Protein AF-G2QC97-F1 (afdb_monomer)

Secondary structure (DSSP, 8-state):
-----SEEEEEEEPPTTSPPP-TTS-EEEEEEEEEEEE-TTS-EEEEEEEEEEEE-BTTTEEEEE-TTS-EEEEE-GGGPSP----EEEEEEEEES-----

Foldseek 3Di:
DDDDDADKDKDKAAAPVPDGDDPQFKIKIKIKGWDWDQDPQRWIKIWIKIWMDIDGDPPQWDWDADPVRDTDIDGDPVCPPPDTDIDTPDIGTDDGDPPDD

Sequence (101 aa):
MDTRQGNWTSVVLDGIDGDQSGITTDFGLRVTLEEAVVLQTGGVVNVKFESEAAFKVGDNMAGACGASGVCNWVLKSENAPVFVKQKLVELECVAGTCELV

Structure (mmCIF, N/CA/C/O backbone):
data_AF-G2QC97-F1
#
_entry.id   AF-G2QC97-F1
#
loop_
_atom_site.group_PDB
_atom_site.id
_atom_site.type_symbol
_atom_site.label_atom_id
_atom_site.label_alt_id
_atom_site.label_comp_id
_atom_site.label_asym_id
_atom_site.label_entity_id
_atom_site.label_seq_id
_atom_site.pdbx_PDB_ins_code
_atom_site.Cartn_x
_atom_site.Cartn_y
_atom_site.Cartn_z
_atom_site.occupancy
_atom_site.B_iso_or_equiv
_atom_site.auth_seq_id
_atom_site.auth_comp_id
_atom_site.auth_asym_id
_atom_site.auth_atom_id
_atom_site.pdbx_PDB_model_num
ATOM 1 N N . MET A 1 1 ? -4.421 -18.276 2.133 1.00 46.06 1 MET A N 1
ATOM 2 C CA . MET A 1 1 ? -4.364 -16.857 1.733 1.00 46.06 1 MET A CA 1
ATOM 3 C C . MET A 1 1 ? -5.623 -16.250 2.317 1.00 46.06 1 MET A C 1
ATOM 5 O O . MET A 1 1 ? -6.696 -16.576 1.830 1.00 46.06 1 MET A O 1
ATOM 9 N N . ASP A 1 2 ? -5.511 -15.546 3.442 1.00 58.94 2 ASP A N 1
ATOM 10 C CA . ASP A 1 2 ? -6.685 -15.010 4.139 1.00 58.94 2 ASP A CA 1
ATOM 11 C C . ASP A 1 2 ? -7.178 -13.759 3.415 1.00 58.94 2 ASP A C 1
ATOM 13 O O . ASP A 1 2 ? -6.454 -12.774 3.276 1.00 58.94 2 ASP A O 1
ATOM 17 N N . THR A 1 3 ? -8.407 -13.812 2.910 1.00 68.06 3 THR A N 1
ATOM 18 C CA . THR A 1 3 ? -9.084 -12.657 2.319 1.00 68.06 3 THR A CA 1
ATOM 19 C C . THR A 1 3 ? -9.709 -11.827 3.435 1.00 68.06 3 THR A C 1
ATOM 21 O O . THR A 1 3 ? -10.668 -12.277 4.063 1.00 68.06 3 THR A O 1
ATOM 24 N N . ARG A 1 4 ? -9.180 -10.622 3.681 1.00 76.31 4 ARG A N 1
ATOM 25 C CA . ARG A 1 4 ? -9.780 -9.658 4.618 1.00 76.31 4 ARG A CA 1
ATOM 26 C C . ARG A 1 4 ? -10.852 -8.836 3.908 1.00 76.31 4 ARG A C 1
ATOM 28 O O . ARG A 1 4 ? -10.634 -8.355 2.793 1.00 76.31 4 ARG A O 1
ATOM 35 N N . GLN A 1 5 ? -12.009 -8.708 4.546 1.00 84.00 5 GLN A N 1
ATOM 36 C CA . GLN A 1 5 ? -13.121 -7.902 4.049 1.00 84.00 5 GLN A CA 1
ATOM 37 C C . GLN A 1 5 ? -13.005 -6.486 4.609 1.00 84.00 5 GLN A C 1
ATOM 39 O O . GLN A 1 5 ? -12.619 -6.310 5.754 1.00 84.00 5 GLN A O 1
ATOM 44 N N . GLY A 1 6 ? -13.347 -5.479 3.813 1.00 91.56 6 GLY A N 1
ATOM 45 C CA . GLY A 1 6 ? -13.273 -4.085 4.236 1.00 91.56 6 GLY A CA 1
ATOM 46 C C . GLY A 1 6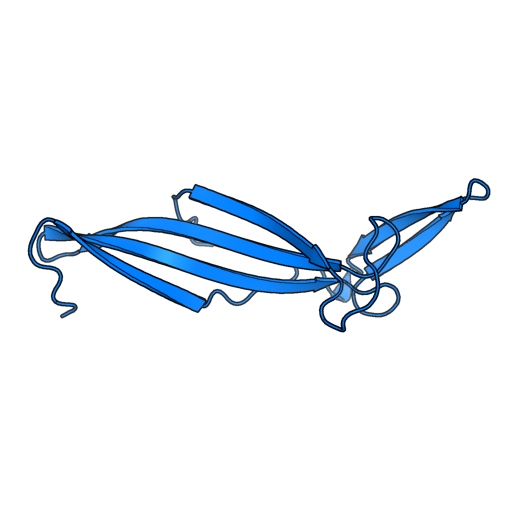 ? -13.225 -3.137 3.050 1.00 91.56 6 GLY A C 1
ATOM 47 O O . GLY A 1 6 ? -13.320 -3.556 1.893 1.00 91.56 6 GLY A O 1
ATOM 48 N N . ASN A 1 7 ? -13.063 -1.855 3.350 1.00 95.56 7 ASN A N 1
ATOM 49 C CA . ASN A 1 7 ? -12.878 -0.821 2.348 1.00 95.56 7 ASN A CA 1
ATOM 50 C C . ASN A 1 7 ? -11.398 -0.753 1.977 1.00 95.56 7 ASN A C 1
ATOM 52 O O . ASN A 1 7 ? -10.550 -0.397 2.796 1.00 95.56 7 ASN A O 1
ATOM 56 N N . TRP A 1 8 ? -11.101 -1.103 0.728 1.00 94.81 8 TRP A N 1
ATOM 57 C CA . TRP A 1 8 ? -9.758 -1.039 0.170 1.00 94.81 8 TRP A CA 1
ATOM 58 C C . TRP A 1 8 ? -9.611 0.210 -0.689 1.00 94.81 8 TRP A C 1
ATOM 60 O O . TRP A 1 8 ? -10.382 0.418 -1.625 1.00 94.81 8 TRP A O 1
ATOM 70 N N . THR A 1 9 ? -8.592 1.013 -0.397 1.00 95.69 9 THR A N 1
ATOM 71 C CA . THR A 1 9 ? -8.225 2.180 -1.205 1.00 95.69 9 THR A CA 1
ATOM 72 C C . THR A 1 9 ? -6.790 2.038 -1.690 1.00 95.69 9 THR A C 1
ATOM 74 O O . THR A 1 9 ? -5.906 1.654 -0.925 1.00 95.69 9 THR A O 1
ATOM 77 N N . SER A 1 10 ? -6.550 2.373 -2.956 1.00 93.06 10 SER A N 1
ATOM 78 C CA . SER A 1 10 ? -5.215 2.459 -3.548 1.00 93.06 10 SER A CA 1
ATOM 79 C C . SER A 1 10 ? -4.962 3.869 -4.063 1.00 93.06 10 SER A C 1
ATOM 81 O O . SER A 1 10 ? -5.751 4.381 -4.858 1.00 93.06 10 SER A O 1
ATOM 83 N N . VAL A 1 11 ? -3.854 4.472 -3.648 1.00 92.38 11 VAL A N 1
ATOM 84 C CA . VAL A 1 11 ? -3.437 5.808 -4.080 1.00 92.38 11 VAL A CA 1
ATOM 85 C C . VAL A 1 11 ? -2.051 5.712 -4.699 1.00 92.38 11 VAL A C 1
ATOM 87 O O . VAL A 1 11 ? -1.123 5.201 -4.072 1.00 92.38 11 VAL A O 1
ATOM 90 N N . VAL A 1 12 ? -1.915 6.209 -5.928 1.00 88.75 12 VAL A N 1
ATOM 91 C CA . VAL A 1 12 ? -0.604 6.417 -6.548 1.00 88.75 12 VAL A CA 1
ATOM 92 C C . VAL A 1 12 ? -0.002 7.671 -5.926 1.00 88.75 12 VAL A C 1
ATOM 94 O O . VAL A 1 12 ? -0.606 8.741 -5.970 1.00 88.75 12 VAL A O 1
ATOM 97 N N . LEU A 1 13 ? 1.148 7.499 -5.292 1.00 86.88 13 LEU A N 1
ATOM 98 C CA . LEU A 1 13 ? 1.952 8.559 -4.711 1.00 86.88 13 LEU A CA 1
ATOM 99 C C . LEU A 1 13 ? 3.018 8.995 -5.709 1.00 86.88 13 LEU A C 1
ATOM 101 O O . LEU A 1 13 ? 3.394 8.231 -6.607 1.00 86.88 13 LEU A O 1
ATOM 105 N N . ASP A 1 14 ? 3.570 10.181 -5.471 1.00 81.69 14 ASP A N 1
ATOM 106 C CA . ASP A 1 14 ? 4.816 10.547 -6.117 1.00 81.69 14 ASP A CA 1
ATOM 107 C C . ASP A 1 14 ? 5.938 9.545 -5.753 1.00 81.69 14 ASP A C 1
ATOM 109 O O . ASP A 1 14 ? 5.848 8.793 -4.774 1.00 81.69 14 ASP A O 1
ATOM 113 N N . GLY A 1 15 ? 6.995 9.503 -6.560 1.00 66.94 15 GLY A N 1
ATOM 114 C CA . GLY A 1 15 ? 8.184 8.704 -6.374 1.00 66.94 15 GLY A CA 1
ATOM 115 C C . GLY A 1 15 ? 8.706 8.964 -4.975 1.00 66.94 15 GLY A C 1
ATOM 116 O O . GLY A 1 15 ? 8.873 10.111 -4.560 1.00 66.94 15 GLY A O 1
ATOM 117 N N . ILE A 1 16 ? 8.933 7.881 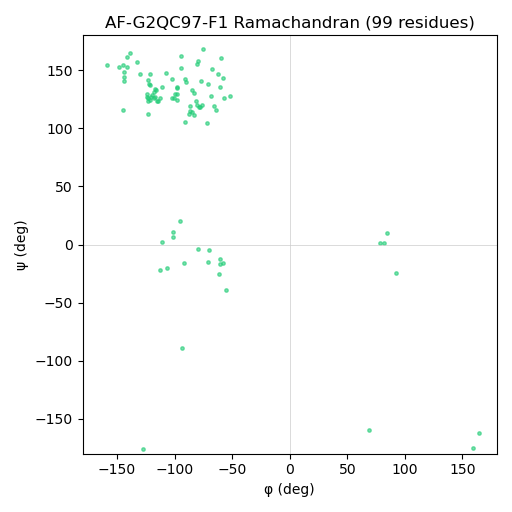-4.235 1.00 61.12 16 ILE A N 1
ATOM 118 C CA . ILE A 1 16 ? 9.195 7.921 -2.789 1.00 61.12 16 ILE A CA 1
ATOM 119 C C . ILE A 1 16 ? 10.472 8.735 -2.449 1.00 61.12 16 ILE A C 1
ATOM 121 O O . ILE A 1 16 ? 10.650 9.142 -1.305 1.00 61.12 16 ILE A O 1
ATOM 125 N N . ASP A 1 17 ? 11.294 9.074 -3.451 1.00 59.09 17 ASP A N 1
ATOM 126 C CA . ASP A 1 17 ? 12.515 9.884 -3.330 1.00 59.09 17 ASP A CA 1
ATOM 127 C C . ASP A 1 17 ? 12.371 11.362 -3.766 1.00 59.09 17 ASP A C 1
ATOM 129 O O . ASP A 1 17 ? 13.367 12.077 -3.858 1.00 59.09 17 ASP A O 1
ATOM 133 N N . GLY A 1 18 ? 11.153 11.858 -4.011 1.00 55.59 18 GLY A N 1
ATOM 134 C CA . GLY A 1 18 ? 10.909 13.272 -4.342 1.00 55.59 18 GLY A CA 1
ATOM 135 C C . GLY A 1 18 ? 11.089 13.643 -5.819 1.00 55.59 18 GLY A C 1
ATOM 136 O O . GLY A 1 18 ? 11.057 14.829 -6.154 1.00 55.59 18 GLY A O 1
ATOM 137 N N . ASP A 1 19 ? 11.239 12.654 -6.701 1.00 54.97 19 ASP A N 1
ATOM 138 C CA . ASP A 1 19 ? 11.219 12.856 -8.150 1.00 54.97 19 ASP A CA 1
ATOM 139 C C . ASP A 1 19 ? 9.782 13.047 -8.668 1.00 54.97 19 ASP A C 1
ATOM 141 O O . ASP A 1 19 ? 8.829 12.402 -8.216 1.00 54.97 19 ASP A O 1
ATOM 145 N N . GLN A 1 20 ? 9.619 13.960 -9.635 1.00 53.78 20 GLN A N 1
ATOM 146 C CA . GLN A 1 20 ? 8.325 14.243 -10.262 1.00 53.78 20 GLN A CA 1
ATOM 147 C C . GLN A 1 20 ? 7.735 12.972 -10.864 1.00 53.78 20 GLN A C 1
ATOM 149 O O . GLN A 1 20 ? 8.372 12.305 -11.679 1.00 53.78 20 GLN A O 1
ATOM 154 N N . SER A 1 21 ? 6.499 12.664 -10.484 1.00 54.72 21 SER A N 1
ATOM 155 C CA . SER A 1 21 ? 5.853 11.422 -10.895 1.00 54.72 21 SER A CA 1
ATOM 156 C C . SER A 1 21 ? 4.930 11.604 -12.076 1.00 54.72 21 SER A C 1
ATOM 158 O O . SER A 1 21 ? 4.114 12.521 -12.143 1.00 54.72 21 SER A O 1
ATOM 160 N N . GLY A 1 22 ? 5.051 10.673 -13.008 1.00 57.69 22 GLY A N 1
ATOM 161 C CA . GLY A 1 22 ? 4.126 10.430 -14.092 1.00 57.69 22 GLY A CA 1
ATOM 162 C C . GLY A 1 22 ? 3.942 8.929 -14.288 1.00 57.69 22 GLY A C 1
ATOM 163 O O . GLY A 1 22 ? 4.739 8.114 -13.841 1.00 57.69 22 GLY A O 1
ATOM 164 N N . ILE A 1 23 ? 2.900 8.545 -15.025 1.00 56.66 23 ILE A N 1
ATOM 165 C CA . ILE A 1 23 ? 2.586 7.139 -15.365 1.00 56.66 23 ILE A CA 1
ATOM 166 C C . ILE A 1 23 ? 3.746 6.448 -16.122 1.00 56.66 23 ILE A C 1
ATOM 168 O O . ILE A 1 23 ? 3.807 5.225 -16.222 1.00 56.66 23 ILE A O 1
ATOM 172 N N . THR A 1 24 ? 4.687 7.234 -16.649 1.00 67.88 24 THR A N 1
ATOM 173 C CA . THR A 1 24 ? 5.885 6.773 -17.353 1.00 67.88 24 THR A CA 1
ATOM 174 C C . THR A 1 24 ? 7.159 6.810 -16.504 1.00 67.88 24 THR A C 1
ATOM 176 O O . THR A 1 24 ? 8.226 6.559 -17.059 1.00 67.88 24 THR A O 1
ATOM 179 N N . THR A 1 25 ? 7.088 7.118 -15.209 1.00 76.69 25 THR A N 1
ATOM 180 C CA . THR A 1 25 ? 8.248 7.232 -14.309 1.00 76.69 25 THR A CA 1
ATOM 181 C C . THR A 1 25 ? 8.062 6.371 -13.062 1.00 76.69 25 THR A C 1
ATOM 183 O O . THR A 1 25 ? 7.076 5.644 -12.928 1.00 76.69 25 THR A O 1
ATOM 186 N N . ASP A 1 26 ? 9.023 6.463 -12.148 1.00 86.25 26 ASP A N 1
ATOM 187 C CA . ASP A 1 26 ? 8.928 5.884 -10.816 1.00 86.25 26 ASP A CA 1
ATOM 188 C C . ASP A 1 26 ? 7.704 6.440 -10.075 1.00 86.25 26 ASP A C 1
ATOM 190 O O . ASP A 1 26 ? 7.361 7.616 -10.221 1.00 86.25 26 ASP A O 1
ATOM 194 N N . PHE A 1 27 ? 7.045 5.590 -9.290 1.00 86.25 27 PHE A N 1
ATOM 195 C CA . PHE A 1 27 ? 5.883 5.965 -8.486 1.00 86.25 27 PHE A CA 1
ATOM 196 C C . PHE A 1 27 ? 5.852 5.204 -7.161 1.00 86.25 27 PHE A C 1
ATOM 198 O O . PHE A 1 27 ? 6.386 4.098 -7.031 1.00 86.25 27 PHE A O 1
ATOM 205 N N . GLY A 1 28 ? 5.203 5.793 -6.161 1.00 88.88 28 GLY A N 1
ATOM 206 C CA . GLY A 1 28 ? 4.816 5.089 -4.944 1.00 88.88 28 GLY A CA 1
ATOM 207 C C . GLY A 1 28 ? 3.386 4.563 -5.049 1.00 88.88 28 GLY A C 1
ATOM 208 O O . GLY A 1 28 ? 2.541 5.138 -5.729 1.00 88.88 28 GLY A O 1
ATOM 209 N N . LEU A 1 29 ? 3.074 3.479 -4.351 1.00 90.44 29 LEU A N 1
ATOM 210 C CA . LEU A 1 29 ? 1.701 3.016 -4.164 1.00 90.44 29 LEU A CA 1
ATOM 211 C C . LEU A 1 29 ? 1.415 2.932 -2.673 1.00 90.44 29 LEU A C 1
ATOM 213 O O . LEU A 1 29 ? 2.102 2.193 -1.970 1.00 90.44 29 LEU A O 1
ATOM 217 N N . ARG A 1 30 ? 0.373 3.626 -2.212 1.00 93.06 30 ARG A N 1
ATOM 218 C CA . ARG A 1 30 ? -0.213 3.414 -0.888 1.00 93.06 30 ARG A CA 1
ATOM 219 C C . ARG A 1 30 ? -1.462 2.561 -1.014 1.00 93.06 30 ARG A C 1
ATOM 221 O O . ARG A 1 30 ? -2.350 2.875 -1.805 1.00 93.06 30 ARG A O 1
ATOM 228 N N . VAL A 1 31 ? -1.545 1.511 -0.207 1.00 94.75 31 VAL A N 1
ATOM 229 C CA . VAL A 1 31 ? -2.754 0.697 -0.055 1.00 94.75 31 VAL A CA 1
ATOM 230 C C . VAL A 1 31 ? -3.242 0.807 1.380 1.00 94.75 31 VAL A C 1
ATOM 232 O O . VAL A 1 31 ? -2.484 0.546 2.319 1.00 94.75 31 VAL A O 1
ATOM 235 N N . THR A 1 32 ? -4.515 1.158 1.524 1.00 96.44 32 THR A N 1
ATOM 236 C CA . THR A 1 32 ? -5.210 1.311 2.800 1.00 96.44 32 THR A CA 1
ATOM 237 C C . THR A 1 32 ? -6.336 0.286 2.893 1.00 96.44 32 THR A C 1
ATOM 239 O O . THR A 1 32 ? -7.113 0.138 1.949 1.00 96.44 32 THR A O 1
ATOM 242 N N . LEU A 1 33 ? -6.425 -0.401 4.032 1.00 95.56 33 LEU A N 1
ATOM 243 C CA . LEU A 1 33 ? -7.562 -1.234 4.424 1.00 95.56 33 LEU A CA 1
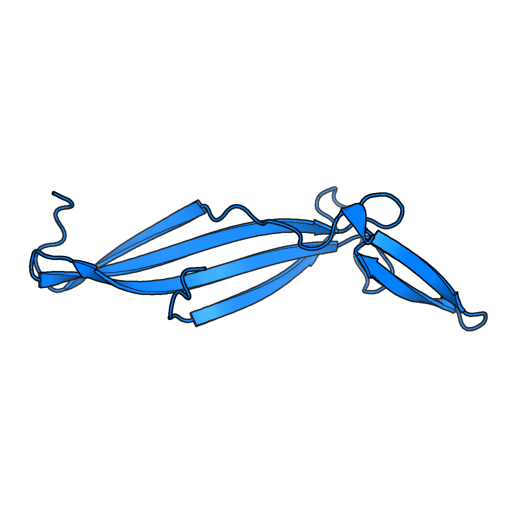ATOM 244 C C . LEU A 1 33 ? -8.209 -0.618 5.660 1.00 95.56 33 LEU A C 1
ATOM 246 O O . LEU A 1 33 ? -7.543 -0.476 6.683 1.00 95.56 33 LEU A O 1
ATOM 250 N N . GLU A 1 34 ? -9.498 -0.320 5.570 1.00 96.56 34 GLU A N 1
ATOM 251 C CA . GLU A 1 34 ? -10.343 0.040 6.707 1.00 96.56 34 GLU A CA 1
ATOM 252 C C . GLU A 1 34 ? -11.404 -1.048 6.907 1.00 96.56 34 GLU A C 1
ATOM 254 O O . GLU A 1 34 ? -12.157 -1.371 5.983 1.00 96.56 34 GLU A O 1
ATOM 259 N N . GLU A 1 35 ? -11.464 -1.642 8.097 1.00 95.25 35 GLU A N 1
ATOM 260 C CA . GLU A 1 35 ? -12.433 -2.695 8.422 1.00 95.25 35 GLU A CA 1
ATOM 261 C C . GLU A 1 35 ? -12.962 -2.562 9.855 1.00 95.25 35 GLU A C 1
ATOM 263 O O . GLU A 1 35 ? -12.283 -2.044 10.741 1.00 95.25 35 GLU A O 1
ATOM 268 N N . ALA A 1 36 ? -14.180 -3.057 10.075 1.00 93.88 36 ALA A N 1
ATOM 269 C CA . ALA A 1 36 ? -14.769 -3.195 11.401 1.00 93.88 36 ALA A CA 1
ATOM 270 C C . ALA A 1 36 ? -14.584 -4.637 11.890 1.00 93.88 36 ALA A C 1
ATOM 272 O O . ALA A 1 36 ? -15.014 -5.586 11.232 1.00 93.88 36 ALA A O 1
ATOM 273 N N . VAL A 1 37 ? -13.965 -4.804 13.055 1.00 91.94 37 VAL A N 1
ATOM 274 C CA . VAL A 1 37 ? -13.674 -6.101 13.668 1.00 91.94 37 VAL A CA 1
ATOM 275 C C . VAL A 1 37 ? -14.508 -6.256 14.931 1.00 91.94 37 VAL A C 1
ATOM 277 O O . VAL A 1 37 ? -14.455 -5.422 15.834 1.00 91.94 37 VAL A O 1
ATOM 280 N N . VAL A 1 38 ? -15.260 -7.353 15.008 1.00 91.00 38 VAL A N 1
ATOM 281 C CA . VAL A 1 38 ? -15.972 -7.749 16.227 1.00 91.00 38 VAL A CA 1
ATOM 282 C C . VAL A 1 38 ? -15.028 -8.579 17.091 1.00 91.00 38 VAL A C 1
ATOM 284 O O . VAL A 1 38 ? -14.548 -9.634 16.676 1.00 91.00 38 VAL A O 1
ATOM 287 N N . LEU A 1 39 ? -14.755 -8.094 18.295 1.00 90.00 39 LEU A N 1
ATOM 288 C CA . LEU A 1 39 ? -13.934 -8.762 19.293 1.00 90.00 39 LEU A CA 1
ATOM 289 C C . LEU A 1 39 ? -14.741 -9.844 20.017 1.00 90.00 39 LEU A C 1
ATOM 291 O O . LEU A 1 39 ? -15.968 -9.789 20.104 1.00 90.00 39 LEU A O 1
ATOM 295 N N . GLN A 1 40 ? -14.045 -10.812 20.614 1.00 88.31 40 GLN A N 1
ATOM 296 C CA . GLN A 1 40 ? -14.683 -11.869 21.414 1.00 88.31 40 GLN A CA 1
ATOM 297 C C . GLN A 1 40 ? -15.444 -11.322 22.631 1.00 88.31 40 GLN A C 1
ATOM 299 O O . GLN A 1 40 ? -16.404 -11.932 23.091 1.00 88.31 40 GLN A O 1
ATOM 304 N N . THR A 1 41 ? -15.044 -10.150 23.120 1.00 89.81 41 THR A N 1
ATOM 305 C CA . THR A 1 41 ? -15.711 -9.384 24.181 1.00 89.81 41 THR A CA 1
ATOM 306 C C . THR A 1 41 ? -17.051 -8.775 23.744 1.00 89.81 41 THR A C 1
ATOM 308 O O . THR A 1 41 ? -17.733 -8.155 24.556 1.00 89.81 41 THR A O 1
ATOM 311 N N . GLY A 1 42 ? -17.425 -8.897 22.465 1.00 89.00 42 GLY A N 1
ATOM 312 C CA . GLY A 1 42 ? -18.577 -8.219 21.868 1.00 89.00 42 GLY A CA 1
ATOM 313 C C . GLY A 1 42 ? -18.320 -6.747 21.534 1.00 89.00 42 GLY A C 1
ATOM 314 O O . GLY A 1 42 ? -19.225 -6.070 21.048 1.00 89.00 42 GLY A O 1
ATOM 315 N N . GLY A 1 43 ? -17.106 -6.244 21.786 1.00 92.62 43 GLY A N 1
ATOM 316 C CA . GLY A 1 43 ? -16.675 -4.932 21.316 1.00 92.62 43 GLY A CA 1
ATOM 317 C C . GLY A 1 43 ? -16.533 -4.896 19.795 1.00 92.62 43 GLY A C 1
ATOM 318 O O . GLY A 1 43 ? -16.227 -5.908 19.171 1.00 92.62 43 GLY A O 1
ATOM 319 N N . VAL A 1 44 ? -16.731 -3.729 19.196 1.00 93.25 44 VAL A N 1
ATOM 320 C CA . VAL A 1 44 ? -16.485 -3.477 17.776 1.00 93.25 44 VAL A CA 1
ATOM 321 C C . VAL A 1 44 ? -15.406 -2.416 17.673 1.00 93.25 44 VAL A C 1
ATOM 323 O O . VAL A 1 44 ? -15.541 -1.334 18.251 1.00 93.25 44 VAL A O 1
ATOM 326 N N . VAL A 1 45 ? -14.348 -2.728 16.931 1.00 94.75 45 VAL A N 1
ATOM 327 C CA . VAL A 1 45 ? -13.262 -1.793 16.639 1.00 94.75 45 VAL A CA 1
ATOM 328 C C . VAL A 1 45 ? -13.186 -1.524 15.145 1.00 94.75 45 VAL A C 1
ATOM 330 O O . VAL A 1 45 ? -13.212 -2.456 14.346 1.00 94.75 45 VAL A O 1
ATOM 333 N N . ASN A 1 46 ? -13.063 -0.259 14.766 1.00 95.38 46 ASN A N 1
ATOM 334 C CA . ASN A 1 46 ? -12.603 0.109 13.436 1.00 95.38 46 ASN A CA 1
ATOM 335 C C . ASN A 1 46 ? -11.077 0.071 13.439 1.00 95.38 46 ASN A C 1
ATOM 337 O O . ASN A 1 46 ? -10.437 0.628 14.331 1.00 95.38 46 ASN A O 1
ATOM 341 N N . VAL A 1 47 ? -10.489 -0.594 12.452 1.00 95.69 47 VAL A N 1
ATOM 342 C CA . VAL A 1 47 ? -9.038 -0.656 12.273 1.00 95.69 47 VAL A CA 1
ATOM 343 C C . VAL A 1 47 ? -8.662 -0.147 10.897 1.00 95.69 47 VAL A C 1
ATOM 345 O O . VAL A 1 47 ? -9.338 -0.430 9.906 1.00 95.69 47 VAL A O 1
ATOM 348 N N . LYS A 1 48 ? -7.545 0.575 10.843 1.00 96.75 48 LYS A N 1
ATOM 349 C CA . LYS A 1 48 ? -6.947 1.058 9.606 1.00 96.75 48 LYS A CA 1
ATOM 350 C C . LYS A 1 48 ? -5.538 0.525 9.471 1.00 96.75 48 LYS A C 1
ATOM 352 O O . LYS A 1 48 ? -4.684 0.743 10.335 1.00 96.75 48 LYS A O 1
ATOM 357 N N . PHE A 1 49 ? -5.290 -0.141 8.357 1.00 96.31 49 PHE A N 1
ATOM 358 C CA . PHE A 1 49 ? -3.969 -0.585 7.960 1.00 96.31 49 PHE A CA 1
ATOM 359 C C . PHE A 1 49 ? -3.499 0.208 6.754 1.00 96.31 49 PHE A C 1
ATOM 361 O O . PHE A 1 49 ? -4.236 0.354 5.782 1.00 96.31 49 PHE A O 1
ATOM 368 N N . GLU A 1 50 ? -2.250 0.649 6.785 1.00 96.44 50 GLU A N 1
ATOM 369 C CA . GLU A 1 50 ? -1.593 1.284 5.648 1.00 96.44 50 GLU A CA 1
ATOM 370 C C . GLU A 1 50 ? -0.346 0.510 5.249 1.00 96.44 50 GLU A C 1
ATOM 372 O O . GLU A 1 50 ? 0.343 -0.091 6.076 1.00 96.44 50 GLU A O 1
ATOM 377 N N . SER A 1 51 ? -0.057 0.515 3.957 1.00 93.88 51 SER A N 1
ATOM 378 C CA . SER A 1 51 ? 1.177 -0.016 3.396 1.00 93.88 51 SER A CA 1
ATOM 379 C C . SER A 1 51 ? 1.611 0.848 2.230 1.00 93.88 51 SER A C 1
ATOM 381 O O . SER A 1 51 ? 0.765 1.392 1.520 1.00 93.88 51 SER A O 1
ATOM 383 N N . GLU A 1 52 ? 2.919 0.943 2.029 1.00 92.81 52 GLU A N 1
ATOM 384 C CA . GLU A 1 52 ? 3.513 1.651 0.904 1.00 92.81 52 GLU A CA 1
ATOM 385 C C . GLU A 1 52 ? 4.556 0.777 0.210 1.00 92.81 52 GLU A C 1
ATOM 387 O O . GLU A 1 52 ? 5.238 -0.023 0.856 1.00 92.81 52 GLU A O 1
ATOM 392 N N . ALA A 1 53 ? 4.679 0.937 -1.106 1.00 91.25 53 ALA A N 1
ATOM 393 C CA . ALA A 1 53 ? 5.743 0.341 -1.903 1.00 91.25 53 ALA A CA 1
ATOM 394 C C . ALA A 1 53 ? 6.192 1.277 -3.026 1.00 91.25 53 ALA A C 1
ATOM 396 O O . ALA A 1 53 ? 5.372 1.971 -3.627 1.00 91.25 53 ALA A O 1
ATOM 397 N N . ALA A 1 54 ? 7.493 1.260 -3.315 1.00 90.00 54 ALA A N 1
ATOM 398 C CA . ALA A 1 54 ? 8.083 1.958 -4.452 1.00 90.00 54 ALA A CA 1
ATOM 399 C C . ALA A 1 54 ? 8.102 1.058 -5.693 1.00 90.00 54 ALA A C 1
ATOM 401 O O . ALA A 1 54 ? 8.442 -0.126 -5.618 1.00 90.00 54 ALA A O 1
ATOM 402 N N . PHE A 1 55 ? 7.801 1.647 -6.842 1.00 89.38 55 PHE A N 1
ATOM 403 C CA . PHE A 1 55 ? 7.903 1.026 -8.153 1.00 89.38 55 PHE A CA 1
ATOM 404 C C . PHE A 1 55 ? 8.817 1.886 -9.012 1.00 89.38 55 PHE A C 1
ATOM 406 O O . PHE A 1 55 ? 8.482 3.021 -9.339 1.00 89.38 55 PHE A O 1
ATOM 413 N N . LYS A 1 56 ? 9.989 1.343 -9.334 1.00 88.94 56 LYS A N 1
ATOM 414 C CA . LYS A 1 56 ? 11.085 2.041 -9.993 1.00 88.94 56 LYS A CA 1
ATOM 415 C C . LYS A 1 56 ? 11.500 1.343 -11.277 1.00 88.94 56 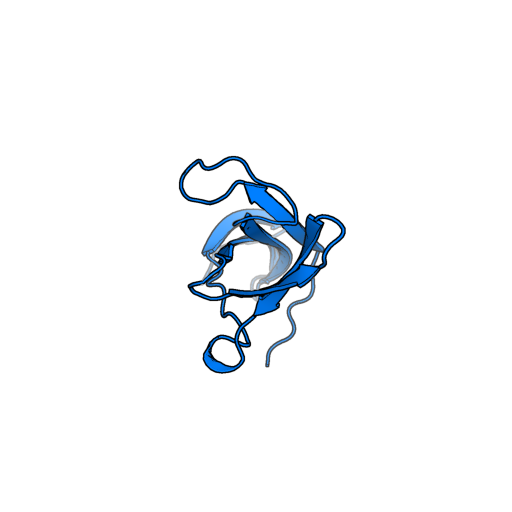LYS A C 1
ATOM 417 O O . LYS A 1 56 ? 11.750 0.130 -11.296 1.00 88.94 56 LYS A O 1
ATOM 422 N N . VAL A 1 57 ? 11.591 2.109 -12.357 1.00 87.50 57 VAL A N 1
ATOM 423 C CA . VAL A 1 57 ? 12.031 1.624 -13.666 1.00 87.50 57 VAL A CA 1
ATOM 424 C C . VAL A 1 57 ? 13.514 1.275 -13.607 1.00 87.50 57 VAL A C 1
ATOM 426 O O . VAL A 1 57 ? 14.349 2.068 -13.191 1.00 87.50 57 VAL A O 1
ATOM 429 N N . GLY A 1 58 ? 13.855 0.060 -14.032 1.00 87.06 58 GLY A N 1
ATOM 430 C CA . GLY A 1 58 ? 15.224 -0.456 -13.977 1.00 87.06 58 GLY A CA 1
ATOM 431 C C . GLY A 1 58 ? 15.534 -1.231 -12.697 1.00 87.06 58 GLY A C 1
ATOM 432 O O . GLY A 1 58 ? 16.356 -2.147 -12.756 1.00 87.06 58 GLY A O 1
ATOM 433 N N . ASP A 1 59 ? 14.816 -0.978 -11.600 1.00 90.38 59 ASP A N 1
ATOM 434 C CA . ASP A 1 59 ? 14.916 -1.747 -10.354 1.00 90.38 59 ASP A CA 1
ATOM 435 C C . ASP A 1 59 ? 13.877 -2.877 -10.310 1.00 90.38 59 ASP A C 1
ATOM 437 O O . ASP A 1 59 ? 14.150 -3.974 -10.808 1.00 90.38 59 ASP A O 1
ATOM 441 N N . ASN A 1 60 ? 12.663 -2.627 -9.806 1.00 90.75 60 ASN A N 1
ATOM 442 C CA . ASN A 1 60 ? 11.616 -3.647 -9.743 1.00 90.75 60 ASN A CA 1
ATOM 443 C C . ASN A 1 60 ? 10.684 -3.673 -10.962 1.00 90.75 60 ASN A C 1
ATOM 445 O O . ASN A 1 60 ? 10.016 -4.686 -11.196 1.00 90.75 60 ASN A O 1
ATOM 449 N N . MET A 1 61 ? 10.699 -2.612 -11.768 1.00 90.44 61 MET A N 1
ATOM 450 C CA . MET A 1 61 ? 9.931 -2.490 -13.005 1.00 90.44 61 MET A CA 1
ATOM 451 C C . MET A 1 61 ? 10.838 -2.598 -14.238 1.00 90.44 61 MET A C 1
ATOM 453 O O . MET A 1 61 ? 11.995 -2.172 -14.230 1.00 90.44 61 MET A O 1
ATOM 457 N N . ALA A 1 62 ? 10.307 -3.149 -15.328 1.00 90.25 62 ALA A N 1
ATOM 458 C CA . ALA A 1 62 ? 10.947 -3.178 -16.641 1.00 90.25 62 ALA A CA 1
ATOM 459 C C . ALA A 1 62 ? 9.923 -2.948 -17.754 1.00 90.25 62 ALA A C 1
ATOM 461 O O . ALA A 1 62 ? 8.719 -3.105 -17.561 1.00 90.25 62 ALA A O 1
ATOM 462 N N . GLY A 1 63 ? 10.402 -2.568 -18.934 1.00 87.69 63 GLY A N 1
ATOM 463 C CA . GLY A 1 63 ? 9.539 -2.292 -20.069 1.00 87.69 63 GLY A CA 1
ATOM 464 C C . GLY A 1 63 ? 10.256 -1.521 -21.163 1.00 87.69 63 GLY A C 1
ATOM 465 O O . GLY A 1 63 ? 11.486 -1.503 -21.218 1.00 87.69 63 GLY A O 1
ATOM 466 N N . ALA A 1 64 ? 9.480 -0.908 -22.047 1.00 85.56 64 ALA A N 1
ATOM 467 C CA . ALA A 1 64 ? 10.009 -0.178 -23.187 1.00 85.56 64 ALA A CA 1
ATOM 468 C C . ALA A 1 64 ? 9.107 0.998 -23.565 1.00 85.56 64 ALA A C 1
ATOM 470 O O . ALA A 1 64 ? 7.887 0.968 -23.370 1.00 85.56 64 ALA A O 1
ATOM 471 N N . CYS A 1 65 ? 9.724 2.016 -24.161 1.00 86.06 65 CYS A N 1
ATOM 472 C CA . CYS A 1 65 ? 9.026 3.136 -24.775 1.00 86.06 65 CYS A CA 1
ATOM 473 C C . CYS A 1 65 ? 8.915 2.919 -26.285 1.00 86.06 65 CYS A C 1
ATOM 475 O O . CYS A 1 65 ? 9.880 2.530 -26.944 1.00 86.06 65 CYS A O 1
ATOM 477 N N . GLY A 1 66 ? 7.726 3.161 -26.835 1.00 84.19 66 GLY A N 1
ATOM 478 C CA . GLY A 1 66 ? 7.513 3.169 -28.279 1.00 84.19 66 GLY A CA 1
ATOM 479 C C . GLY A 1 66 ? 8.061 4.442 -28.929 1.00 84.19 66 GLY A C 1
ATOM 480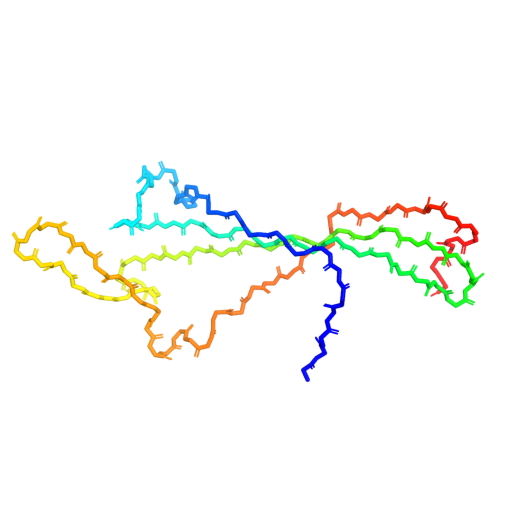 O O . GLY A 1 66 ? 8.332 5.437 -28.258 1.00 84.19 66 GLY A O 1
ATOM 481 N N . ALA A 1 67 ? 8.147 4.451 -30.263 1.00 84.62 67 ALA A N 1
ATOM 482 C CA . ALA A 1 67 ? 8.597 5.619 -31.032 1.00 84.62 67 ALA A CA 1
ATOM 483 C C . ALA A 1 67 ? 7.707 6.872 -30.848 1.00 84.62 67 ALA A C 1
ATOM 485 O O . ALA A 1 67 ? 8.133 7.977 -31.163 1.00 84.62 67 ALA A O 1
ATOM 486 N N . SER A 1 68 ? 6.485 6.711 -30.325 1.00 84.50 68 SER A N 1
ATOM 487 C CA . SER A 1 68 ? 5.559 7.798 -29.977 1.00 84.50 68 SER A CA 1
ATOM 488 C C . SER A 1 68 ? 5.863 8.482 -28.637 1.00 84.50 68 SER A C 1
ATOM 490 O O . SER A 1 68 ? 5.160 9.421 -28.273 1.00 84.50 68 SER A O 1
ATOM 492 N N . GLY A 1 69 ? 6.857 8.003 -27.879 1.00 80.62 69 GLY A N 1
ATOM 493 C CA . GLY A 1 69 ? 7.177 8.504 -26.538 1.00 80.62 69 GLY A CA 1
ATOM 494 C C . GLY A 1 69 ? 6.303 7.929 -25.416 1.00 80.62 69 GLY A C 1
ATOM 495 O O . GLY A 1 69 ? 6.496 8.279 -24.257 1.00 80.62 69 GLY A O 1
ATOM 4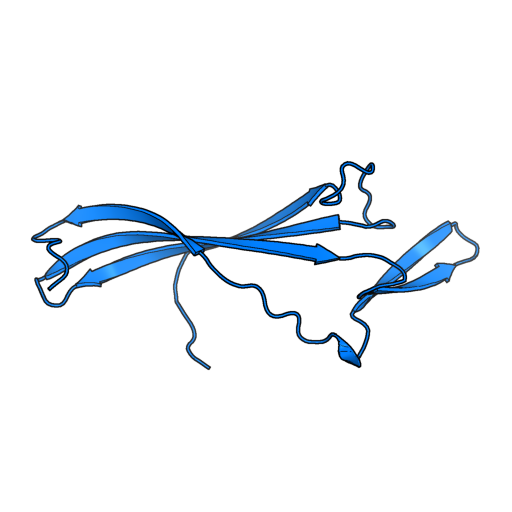96 N N . VAL A 1 70 ? 5.367 7.026 -25.728 1.00 83.12 70 VAL A N 1
ATOM 497 C CA . VAL A 1 70 ? 4.571 6.312 -24.717 1.00 83.12 70 VAL A CA 1
ATOM 498 C C . VAL A 1 70 ? 5.375 5.133 -24.172 1.00 83.12 70 VAL A C 1
ATOM 500 O O . VAL A 1 70 ? 5.799 4.262 -24.938 1.00 83.12 70 VAL A O 1
ATOM 503 N N . CYS A 1 71 ? 5.560 5.092 -22.854 1.00 84.06 71 CYS A N 1
ATOM 504 C CA . CYS A 1 71 ? 6.259 4.016 -22.154 1.00 84.06 71 CYS A CA 1
ATOM 505 C C . CYS A 1 71 ? 5.277 3.059 -21.479 1.00 84.06 71 CYS A C 1
ATOM 507 O O . CYS A 1 71 ? 4.253 3.486 -20.951 1.00 84.06 71 CYS A O 1
ATOM 509 N N . ASN A 1 72 ? 5.605 1.767 -21.494 1.00 85.62 72 ASN A N 1
ATOM 510 C CA . ASN A 1 72 ? 4.871 0.738 -20.764 1.00 85.62 72 ASN A CA 1
ATOM 511 C C . ASN A 1 72 ? 5.823 0.081 -19.776 1.00 85.62 72 ASN A C 1
ATOM 513 O O . ASN A 1 72 ? 6.890 -0.379 -20.180 1.00 85.62 72 ASN A O 1
ATOM 517 N N . TRP A 1 73 ? 5.411 0.008 -18.515 1.00 87.88 73 TRP A N 1
ATOM 518 C CA . TRP A 1 73 ? 6.189 -0.584 -17.435 1.00 87.88 73 TRP A CA 1
ATOM 519 C C . TRP A 1 73 ? 5.401 -1.717 -16.790 1.00 87.88 73 TRP A C 1
ATOM 521 O O . TRP A 1 73 ? 4.201 -1.595 -16.550 1.00 87.88 73 TRP A O 1
ATOM 531 N N . VAL A 1 74 ? 6.082 -2.818 -16.498 1.00 90.19 74 VAL A N 1
ATOM 532 C CA . VAL A 1 74 ? 5.533 -3.975 -15.790 1.00 90.19 74 VAL A CA 1
ATOM 533 C C . VAL A 1 74 ? 6.489 -4.400 -14.685 1.00 90.19 74 VAL A C 1
ATOM 535 O O . VAL A 1 74 ? 7.690 -4.133 -14.759 1.00 90.19 74 VAL A O 1
ATOM 538 N N . LEU A 1 75 ? 5.969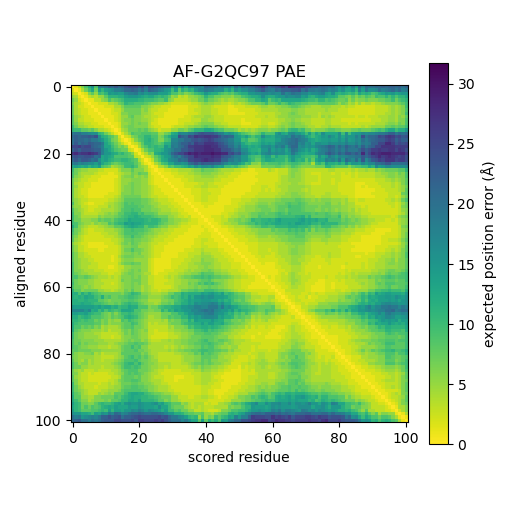 -5.088 -13.670 1.00 92.06 75 LEU A N 1
ATOM 539 C CA . LEU A 1 75 ? 6.821 -5.750 -12.687 1.00 92.06 75 LEU A CA 1
ATOM 540 C C . LEU A 1 75 ? 7.694 -6.793 -13.378 1.00 92.06 75 LEU A C 1
ATOM 542 O O . LEU A 1 75 ? 7.206 -7.581 -14.193 1.00 92.06 75 LEU A O 1
ATOM 546 N N . LYS A 1 76 ? 8.979 -6.818 -13.027 1.00 93.56 76 LYS A N 1
ATOM 547 C CA . LYS A 1 76 ? 9.864 -7.905 -13.447 1.00 93.56 76 LYS A CA 1
ATOM 548 C C . LYS A 1 76 ? 9.369 -9.227 -12.858 1.00 93.56 76 LYS A C 1
ATOM 550 O O . LYS A 1 76 ? 8.848 -9.255 -11.742 1.00 93.56 76 LYS A O 1
ATOM 555 N N . SER A 1 77 ? 9.558 -10.323 -13.588 1.00 93.56 77 SER A N 1
ATOM 556 C CA . SER A 1 77 ? 9.100 -11.660 -13.183 1.00 93.56 77 SER A CA 1
ATOM 557 C C . SER A 1 77 ? 9.613 -12.086 -11.808 1.00 93.56 77 SER A C 1
ATOM 559 O O . SER A 1 77 ? 8.874 -12.669 -11.025 1.00 93.56 77 SER A O 1
ATOM 561 N N . GLU A 1 78 ? 10.862 -11.751 -11.499 1.00 93.50 78 GLU A N 1
ATOM 562 C CA . GLU A 1 78 ? 11.541 -12.036 -10.237 1.00 93.50 78 GLU A CA 1
ATOM 563 C C . GLU A 1 78 ? 11.012 -11.210 -9.056 1.00 93.50 78 GLU A C 1
ATOM 565 O O . GLU A 1 78 ? 11.255 -11.565 -7.906 1.00 93.50 78 GLU A O 1
ATOM 570 N N . ASN A 1 79 ? 10.255 -10.145 -9.335 1.00 92.06 79 ASN A N 1
ATOM 571 C CA . ASN A 1 79 ? 9.694 -9.230 -8.341 1.00 92.06 79 ASN A CA 1
ATOM 572 C C . ASN A 1 79 ? 8.166 -9.341 -8.227 1.00 92.06 79 ASN A C 1
ATOM 574 O O . ASN A 1 79 ? 7.549 -8.583 -7.478 1.00 92.06 79 ASN A O 1
ATOM 578 N N . ALA A 1 80 ? 7.541 -10.254 -8.978 1.00 90.69 80 ALA A N 1
ATOM 579 C CA . ALA A 1 80 ? 6.104 -10.479 -8.954 1.00 90.69 80 ALA A CA 1
ATOM 580 C C . ALA A 1 80 ? 5.760 -11.737 -8.123 1.00 90.69 80 ALA A C 1
ATOM 582 O O . ALA A 1 80 ? 6.258 -12.820 -8.437 1.00 90.69 80 ALA A O 1
ATOM 583 N N . PRO A 1 81 ? 4.870 -11.647 -7.112 1.00 89.00 81 PRO A N 1
ATOM 584 C CA . PRO A 1 81 ? 4.166 -10.449 -6.642 1.00 89.00 81 PRO A CA 1
ATOM 585 C C . PRO A 1 81 ? 5.027 -9.562 -5.724 1.00 89.00 81 PRO A C 1
ATOM 587 O O . PRO A 1 81 ? 5.900 -10.052 -5.010 1.00 89.00 81 PRO A O 1
ATOM 590 N N . VAL A 1 82 ? 4.708 -8.264 -5.665 1.00 86.88 82 VAL A N 1
ATOM 591 C CA . VAL A 1 82 ? 5.273 -7.359 -4.651 1.00 86.88 82 VAL A CA 1
ATOM 592 C C . VAL A 1 82 ? 4.513 -7.538 -3.343 1.00 86.88 82 VAL A C 1
ATOM 594 O O . VAL A 1 82 ? 3.306 -7.304 -3.274 1.00 86.88 82 VAL A O 1
ATOM 597 N N . PHE A 1 83 ? 5.225 -7.929 -2.289 1.00 86.25 83 PHE A N 1
ATOM 598 C CA . PHE A 1 83 ? 4.660 -8.019 -0.948 1.00 86.25 83 PHE A CA 1
ATOM 599 C C . PHE A 1 83 ? 4.765 -6.673 -0.240 1.00 86.25 83 PHE A C 1
ATOM 601 O O . PHE A 1 83 ? 5.860 -6.205 0.069 1.00 86.25 83 PHE A O 1
ATOM 608 N N . VAL A 1 84 ? 3.615 -6.071 0.054 1.00 85.69 84 VAL A N 1
ATOM 609 C CA . VAL A 1 84 ? 3.536 -4.835 0.836 1.00 85.69 84 VAL A CA 1
ATOM 610 C C . VAL A 1 84 ? 3.222 -5.164 2.291 1.00 85.69 84 VAL A C 1
ATOM 612 O O . VAL A 1 84 ? 2.303 -5.928 2.591 1.00 85.69 84 VAL A O 1
ATOM 615 N N . LYS A 1 85 ? 4.012 -4.620 3.220 1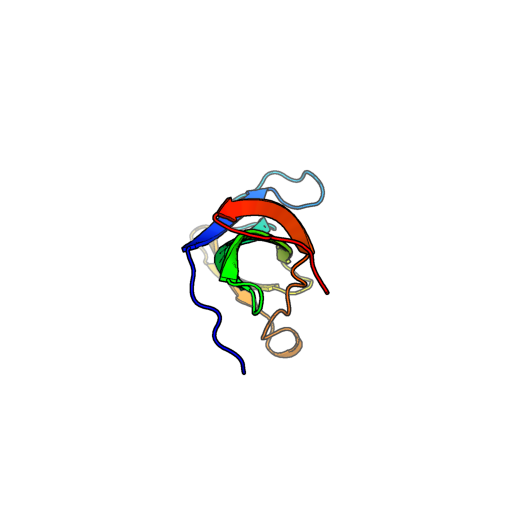.00 90.00 85 LYS A N 1
ATOM 616 C CA . LYS A 1 85 ? 3.817 -4.865 4.652 1.00 90.00 85 LYS A CA 1
ATOM 617 C C . LYS A 1 85 ? 2.828 -3.851 5.213 1.00 90.00 85 LYS A C 1
ATOM 619 O O . LYS A 1 85 ? 3.138 -2.668 5.307 1.00 90.00 85 LYS A O 1
ATOM 624 N N . GLN A 1 86 ? 1.657 -4.333 5.612 1.00 91.69 86 GLN A N 1
ATOM 625 C CA . GLN A 1 86 ? 0.656 -3.522 6.294 1.00 91.69 86 GLN A CA 1
ATOM 626 C C . GLN A 1 86 ? 1.088 -3.179 7.721 1.00 91.69 86 GLN A C 1
ATOM 628 O O . GLN A 1 86 ? 1.594 -4.025 8.464 1.00 91.69 86 GLN A O 1
ATOM 633 N N . LYS A 1 87 ? 0.855 -1.929 8.106 1.00 95.69 87 LYS A N 1
ATOM 634 C CA . LYS A 1 87 ? 1.035 -1.400 9.451 1.00 95.69 87 LYS A CA 1
ATOM 635 C C . LYS A 1 87 ? -0.316 -0.921 9.964 1.00 95.69 87 LYS A C 1
ATOM 637 O O . LYS A 1 87 ? -1.004 -0.186 9.266 1.00 95.69 87 LYS A O 1
ATOM 642 N N . LEU A 1 88 ? -0.680 -1.325 11.179 1.00 94.94 88 LEU A N 1
ATOM 643 C CA . LEU A 1 88 ? -1.821 -0.742 11.883 1.00 94.94 88 LEU A CA 1
ATOM 644 C C . LEU A 1 88 ? -1.496 0.725 12.185 1.00 94.94 88 LEU A C 1
ATOM 646 O O . LEU A 1 88 ? -0.501 1.003 12.860 1.00 94.94 88 LEU A O 1
ATOM 650 N N . VAL A 1 89 ? -2.299 1.641 11.655 1.00 96.81 89 VAL A N 1
ATOM 651 C CA . VAL A 1 89 ? -2.135 3.088 11.861 1.00 96.81 89 VAL A CA 1
ATOM 652 C C . VAL A 1 89 ? -3.262 3.692 12.687 1.00 96.81 89 VAL A C 1
ATOM 654 O O . VAL A 1 89 ? -3.053 4.724 13.316 1.00 96.81 89 VAL A O 1
ATOM 657 N N . GLU A 1 90 ? -4.418 3.030 12.745 1.00 95.38 90 GLU A N 1
ATOM 658 C CA . GLU A 1 90 ? -5.569 3.484 13.521 1.00 95.38 90 GLU A CA 1
ATOM 659 C C . GLU A 1 90 ? -6.316 2.296 14.120 1.00 95.38 90 GLU A C 1
ATOM 661 O O . GLU A 1 90 ? -6.467 1.254 13.475 1.00 95.38 90 GLU A O 1
ATOM 666 N N . LEU A 1 91 ? -6.779 2.469 15.356 1.00 94.38 91 LE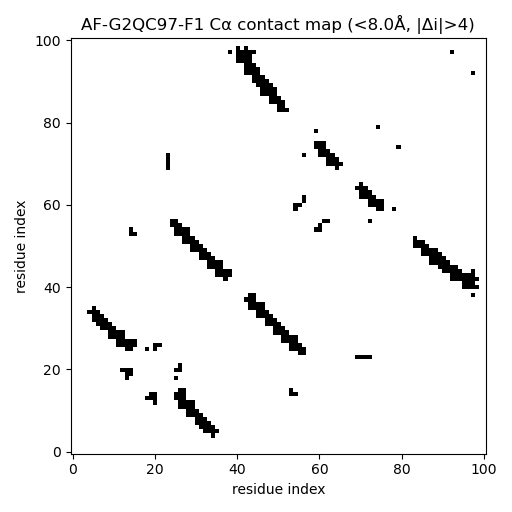U A N 1
ATOM 667 C CA . LEU A 1 91 ? -7.665 1.548 16.051 1.00 94.38 91 LEU A CA 1
ATOM 668 C C . LEU A 1 91 ? -8.621 2.374 16.912 1.00 94.38 91 LEU A C 1
ATOM 670 O O . LEU A 1 91 ? -8.191 3.048 17.846 1.00 94.38 91 LEU A O 1
ATOM 674 N N . GLU A 1 92 ? -9.909 2.308 16.597 1.00 94.62 92 GLU A N 1
ATOM 675 C CA . GLU A 1 92 ? -10.963 3.060 17.272 1.00 94.62 92 GLU A CA 1
ATOM 676 C C . GLU A 1 92 ? -12.031 2.101 17.801 1.00 94.62 92 GLU A C 1
ATOM 678 O O . GLU A 1 92 ? -12.579 1.292 17.055 1.00 94.62 92 GLU A O 1
ATOM 683 N N . CYS A 1 93 ? -12.353 2.192 19.092 1.00 92.81 93 CYS A N 1
ATOM 684 C CA . CYS A 1 93 ? -13.487 1.472 19.664 1.00 92.81 93 CYS A CA 1
ATOM 685 C C . CYS A 1 93 ? -14.786 2.203 19.331 1.00 92.81 93 CYS A C 1
ATOM 687 O O . CYS A 1 93 ? -14.986 3.330 19.778 1.00 92.81 93 CYS A O 1
ATOM 689 N N . VAL A 1 94 ? -15.681 1.547 18.594 1.00 93.81 94 VAL A N 1
ATOM 690 C CA . VAL A 1 94 ? -16.949 2.153 18.165 1.00 93.81 94 VAL A CA 1
ATOM 691 C C . VAL A 1 94 ? -18.163 1.612 18.917 1.00 93.81 94 VAL A C 1
ATOM 693 O O . VAL A 1 94 ? -19.192 2.284 18.972 1.00 93.81 94 VAL A O 1
ATOM 696 N N . ALA A 1 95 ? -18.066 0.429 19.533 1.00 91.69 95 ALA A N 1
ATOM 697 C CA . ALA A 1 95 ? -19.121 -0.119 20.387 1.00 91.69 95 ALA A CA 1
ATOM 698 C C . ALA A 1 95 ? -18.594 -1.183 21.364 1.00 91.69 95 ALA A C 1
ATOM 700 O O . ALA A 1 95 ? -17.633 -1.881 21.063 1.00 91.69 95 ALA A O 1
ATOM 701 N N . GLY A 1 96 ? -19.280 -1.370 22.497 1.00 89.31 96 GLY A N 1
ATOM 702 C CA . GLY A 1 96 ? -19.021 -2.464 23.445 1.00 89.31 96 GLY A CA 1
ATOM 703 C C . GLY A 1 96 ? -17.694 -2.357 24.211 1.00 89.31 96 GLY A C 1
ATOM 704 O O . GLY A 1 96 ? -17.124 -1.278 24.351 1.00 89.31 96 GLY A O 1
ATOM 705 N N . THR A 1 97 ? -17.220 -3.486 24.748 1.00 88.44 97 THR A N 1
ATOM 706 C CA . THR A 1 97 ? -15.974 -3.557 25.529 1.00 88.44 97 THR A CA 1
ATOM 707 C C . THR A 1 97 ? -14.799 -3.870 24.610 1.00 88.44 97 THR A C 1
ATOM 709 O O . THR A 1 97 ? -14.647 -5.009 24.178 1.00 88.44 97 THR A O 1
ATOM 712 N N . CYS A 1 98 ? -13.955 -2.883 24.317 1.00 83.94 98 CYS A N 1
ATOM 713 C CA . CYS A 1 98 ? -12.830 -3.036 23.386 1.00 83.94 98 CYS A CA 1
ATOM 714 C C . CYS A 1 98 ? -11.481 -3.360 24.047 1.00 83.94 98 CYS A C 1
ATOM 716 O O . CYS A 1 98 ? -10.432 -3.126 23.449 1.00 83.94 98 CYS A O 1
ATOM 718 N N . GLU A 1 99 ? -11.487 -3.876 25.277 1.00 79.81 99 GLU A N 1
ATOM 719 C CA . GLU A 1 99 ? -10.265 -4.362 25.916 1.00 79.81 99 GLU A CA 1
ATOM 720 C C . GLU A 1 99 ? -9.722 -5.557 25.122 1.00 79.81 99 GLU A C 1
ATOM 722 O O . GLU A 1 99 ? -10.381 -6.590 24.987 1.00 79.81 99 GLU A O 1
ATOM 727 N N . LEU A 1 100 ? -8.532 -5.379 24.547 1.00 64.19 100 LEU A N 1
ATOM 728 C CA . LEU A 1 100 ? -7.789 -6.450 23.897 1.00 64.19 100 LEU A CA 1
ATOM 729 C C . LEU A 1 100 ? -7.267 -7.369 25.007 1.00 64.19 100 LEU A C 1
ATOM 731 O O . LEU A 1 100 ? -6.361 -6.979 25.743 1.00 64.19 100 LEU A O 1
ATOM 735 N N . VAL A 1 101 ? -7.897 -8.535 25.164 1.00 54.81 101 VAL A N 1
ATOM 736 C CA . VAL A 1 101 ? -7.446 -9.593 26.086 1.00 54.81 101 VAL A CA 1
ATOM 737 C C . VAL A 1 101 ? -6.153 -10.218 25.577 1.00 54.81 101 VAL A C 1
ATOM 739 O O . VAL A 1 101 ? -6.078 -10.482 24.354 1.00 54.81 101 VAL A O 1
#

Solvent-accessible surface area (backbone atoms only — not comparable to full-atom values): 6058 Å² total; per-residue (Å²): 134,88,83,82,78,64,53,74,48,77,44,82,41,55,18,83,85,77,51,86,53,47,97,74,48,34,28,19,39,37,42,36,42,40,33,79,46,78,44,96,70,64,4,30,32,41,37,30,30,40,25,63,46,78,44,34,74,78,71,51,20,42,73,54,63,48,99,86,71,55,52,50,78,41,71,33,76,94,48,60,80,77,86,65,68,72,39,82,76,44,80,43,76,77,41,74,51,65,77,85,126

Mean predicted aligned error: 7.06 Å

pLDDT: mean 85.54, std 12.21, range [46.06, 96.81]

Organism: Thermothelomyces thermophilus (strain ATCC 42464 / BCRC 31852 / DSM 1799) (NCBI:txid573729)

Radius of gyration: 18.53 Å; Cα contacts (8 Å, |Δi|>4): 195; chains: 1; bounding box: 34×31×57 Å

Nearest PDB structures (foldseek):
  7ury-assembly1_A  TM=3.564E-01  e=9.814E+00  Homo sapiens